Protein AF-A0A2M7SVN0-F1 (afdb_monomer)

Sequence (39 aa):
MAYENVIVEKEGNIGIITLNRPPANSVNWALLEDLEKAL

Mean predicted aligned error: 4.14 Å

Foldseek 3Di:
DDQPQWDWDDDPPDIDIHGDDPPPSDDDPSNVVSVVVRD

Structure (mmCIF, N/CA/C/O backbone):
data_AF-A0A2M7SVN0-F1
#
_entry.id   AF-A0A2M7SVN0-F1
#
loop_
_atom_site.group_PDB
_atom_site.id
_atom_site.type_symbol
_atom_site.label_atom_id
_atom_site.label_alt_id
_atom_site.label_comp_id
_atom_site.label_asym_id
_atom_site.label_entity_id
_atom_site.label_seq_id
_atom_site.pdbx_PDB_ins_code
_atom_site.Cartn_x
_atom_site.Cartn_y
_atom_site.Cartn_z
_atom_site.occupancy
_atom_site.B_iso_or_equiv
_atom_site.auth_seq_id
_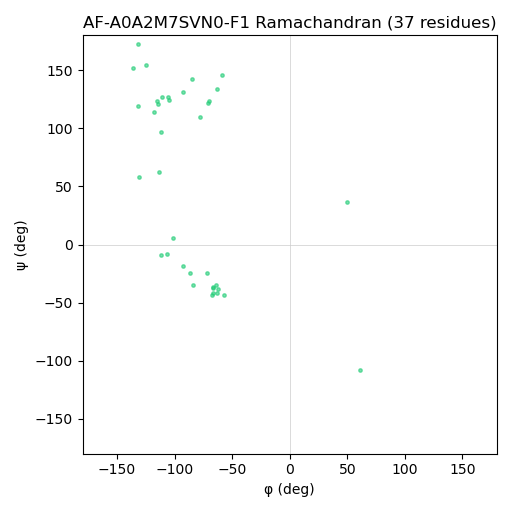atom_site.auth_comp_id
_atom_site.auth_asym_id
_atom_site.auth_atom_id
_atom_site.pdbx_PDB_model_num
ATOM 1 N N . MET A 1 1 ? 6.064 -8.632 9.431 1.00 58.47 1 MET A N 1
ATOM 2 C CA . MET A 1 1 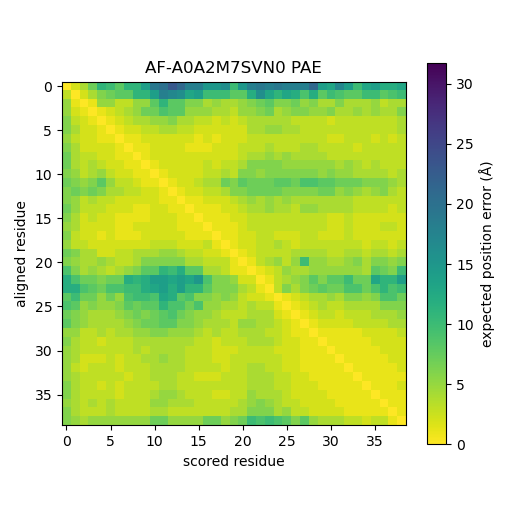? 6.367 -8.993 8.032 1.00 58.47 1 MET A CA 1
ATOM 3 C C . MET A 1 1 ? 7.258 -7.890 7.505 1.00 58.47 1 MET A C 1
ATOM 5 O O . MET A 1 1 ? 6.915 -6.735 7.711 1.00 58.47 1 MET A O 1
ATOM 9 N N . ALA A 1 2 ? 8.446 -8.215 6.999 1.00 68.75 2 ALA A N 1
ATOM 10 C CA . ALA A 1 2 ? 9.319 -7.199 6.421 1.00 68.75 2 ALA A CA 1
ATOM 11 C C . ALA A 1 2 ? 8.781 -6.889 5.023 1.00 68.75 2 ALA A C 1
ATOM 13 O O . ALA A 1 2 ? 8.812 -7.763 4.160 1.00 68.75 2 ALA A O 1
ATOM 14 N N . TYR A 1 3 ? 8.212 -5.702 4.843 1.00 82.00 3 TYR A N 1
ATOM 15 C CA . TYR A 1 3 ? 7.829 -5.218 3.524 1.00 82.00 3 TYR A CA 1
ATOM 16 C C . TYR A 1 3 ? 9.049 -4.569 2.879 1.00 82.00 3 TYR A C 1
ATOM 18 O O . TYR A 1 3 ? 9.853 -3.931 3.560 1.00 82.00 3 TYR A O 1
ATOM 26 N N . GLU A 1 4 ? 9.209 -4.761 1.576 1.00 81.12 4 GLU A N 1
ATOM 27 C CA . GLU A 1 4 ? 10.377 -4.253 0.857 1.00 81.12 4 GLU A CA 1
ATOM 28 C C . GLU A 1 4 ? 10.170 -2.788 0.454 1.00 81.12 4 GLU A C 1
ATOM 30 O O . GLU A 1 4 ? 11.102 -1.987 0.496 1.00 81.12 4 GLU A O 1
ATOM 35 N N . ASN A 1 5 ? 8.927 -2.424 0.118 1.00 84.88 5 ASN A N 1
ATOM 36 C CA . ASN A 1 5 ? 8.597 -1.119 -0.456 1.00 84.88 5 ASN A CA 1
ATOM 37 C C . ASN A 1 5 ? 7.874 -0.170 0.511 1.00 84.88 5 ASN A C 1
ATOM 39 O O . ASN A 1 5 ? 7.682 1.005 0.181 1.00 84.88 5 ASN A O 1
ATOM 43 N N . VAL A 1 6 ? 7.462 -0.650 1.688 1.00 87.44 6 VAL A N 1
ATOM 44 C CA . VAL A 1 6 ? 6.755 0.148 2.700 1.00 87.44 6 VAL A CA 1
ATOM 45 C C . VAL A 1 6 ? 7.310 -0.114 4.099 1.00 87.44 6 VAL A C 1
ATOM 47 O O . VAL A 1 6 ? 7.815 -1.188 4.400 1.00 87.44 6 VAL A O 1
ATOM 50 N N . ILE A 1 7 ? 7.215 0.878 4.971 1.00 89.75 7 ILE A N 1
ATOM 51 C CA . ILE A 1 7 ? 7.492 0.764 6.402 1.00 89.75 7 ILE A CA 1
ATOM 52 C C . ILE A 1 7 ? 6.149 0.904 7.109 1.00 89.75 7 ILE A C 1
ATOM 54 O O . ILE A 1 7 ? 5.414 1.853 6.845 1.00 89.75 7 ILE A O 1
ATOM 58 N N . VAL A 1 8 ? 5.820 -0.054 7.973 1.00 90.06 8 VAL A N 1
ATOM 59 C CA . VAL A 1 8 ? 4.555 -0.074 8.713 1.00 90.06 8 VAL A CA 1
ATOM 60 C C . VAL A 1 8 ? 4.848 0.089 10.192 1.00 90.06 8 VAL A C 1
ATOM 62 O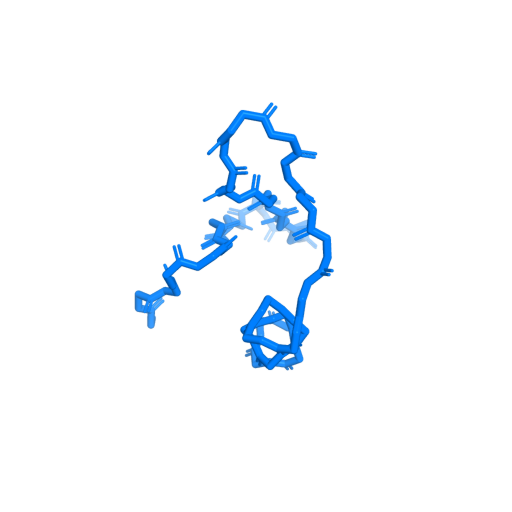 O . VAL A 1 8 ? 5.541 -0.732 10.793 1.00 90.06 8 VAL A O 1
ATOM 65 N N . GLU A 1 9 ? 4.286 1.138 10.770 1.00 91.31 9 GLU A N 1
ATOM 66 C CA . GLU A 1 9 ? 4.414 1.497 12.173 1.00 91.31 9 GLU A CA 1
ATOM 67 C C . GLU A 1 9 ? 3.024 1.622 12.799 1.00 91.31 9 GLU A C 1
ATOM 69 O O . GLU A 1 9 ? 2.022 1.864 12.122 1.00 91.31 9 GLU A O 1
ATOM 74 N N . LYS A 1 10 ? 2.944 1.427 14.115 1.00 91.44 10 LYS A N 1
ATOM 75 C CA . LYS A 1 10 ? 1.699 1.573 14.866 1.00 91.44 10 LYS A CA 1
ATOM 76 C C . LYS A 1 10 ? 1.945 2.432 16.093 1.00 91.44 10 LYS A C 1
ATOM 78 O O . LYS A 1 10 ? 2.692 2.038 16.986 1.00 91.44 10 LYS A O 1
ATOM 83 N N . GLU A 1 11 ? 1.246 3.554 16.162 1.00 92.19 11 GLU A N 1
ATOM 84 C CA . GLU A 1 11 ? 1.255 4.460 17.305 1.00 92.19 11 GLU A CA 1
ATOM 85 C C . GLU A 1 11 ? -0.115 4.432 17.987 1.00 92.19 11 GLU A C 1
ATOM 87 O O . GLU A 1 11 ? -1.084 5.063 17.559 1.00 92.19 11 GLU A O 1
ATOM 92 N N . GLY A 1 12 ? -0.224 3.631 19.051 1.00 92.50 12 GLY A N 1
ATOM 93 C CA . GLY A 1 12 ? -1.484 3.423 19.765 1.00 92.50 12 GLY A CA 1
ATOM 94 C C . GLY A 1 12 ? -2.562 2.821 18.859 1.00 92.50 12 GLY A C 1
ATOM 95 O O . GLY A 1 12 ? -2.492 1.645 18.503 1.00 92.50 12 GLY A O 1
ATOM 96 N N . ASN A 1 13 ? -3.555 3.635 18.493 1.00 93.38 13 ASN A N 1
ATOM 97 C CA . ASN A 1 13 ? -4.667 3.247 17.615 1.00 93.38 13 ASN A CA 1
ATOM 98 C C . ASN A 1 13 ? -4.505 3.748 16.169 1.00 93.38 13 ASN A C 1
ATOM 100 O O . ASN A 1 13 ? -5.423 3.586 15.370 1.00 93.38 13 ASN A O 1
ATOM 104 N N . ILE A 1 14 ? -3.366 4.359 15.835 1.00 92.12 14 ILE A N 1
ATOM 105 C CA . ILE A 1 14 ? -3.068 4.882 14.502 1.00 92.12 14 ILE A CA 1
ATOM 106 C C . ILE A 1 14 ? -2.058 3.949 13.828 1.00 92.12 14 ILE A C 1
ATOM 108 O O . ILE A 1 14 ? -1.013 3.641 14.400 1.00 92.12 14 ILE A O 1
ATOM 112 N N . GLY A 1 15 ? -2.379 3.487 12.619 1.00 91.88 15 GLY A N 1
ATOM 113 C CA . GLY A 1 15 ? -1.429 2.816 11.731 1.00 91.88 15 GLY A CA 1
ATOM 114 C C . GLY A 1 15 ? -0.785 3.835 10.797 1.00 91.88 15 GLY A C 1
ATOM 115 O O . GLY A 1 15 ? -1.490 4.641 10.191 1.00 91.88 15 GLY A O 1
ATOM 116 N N . ILE A 1 16 ? 0.540 3.808 10.690 1.00 91.94 16 ILE A N 1
ATOM 117 C CA . ILE A 1 16 ? 1.326 4.679 9.815 1.00 91.94 16 ILE A CA 1
ATOM 118 C C . ILE A 1 16 ? 2.006 3.790 8.778 1.00 91.94 16 ILE A C 1
ATOM 120 O O . ILE A 1 16 ? 2.729 2.860 9.129 1.00 91.94 16 ILE A O 1
ATOM 124 N N . ILE A 1 17 ? 1.763 4.070 7.498 1.00 91.19 17 ILE A N 1
ATOM 125 C CA . ILE A 1 17 ? 2.398 3.366 6.382 1.00 91.19 17 ILE A CA 1
ATOM 126 C C . ILE A 1 17 ? 3.216 4.382 5.588 1.00 91.19 17 ILE 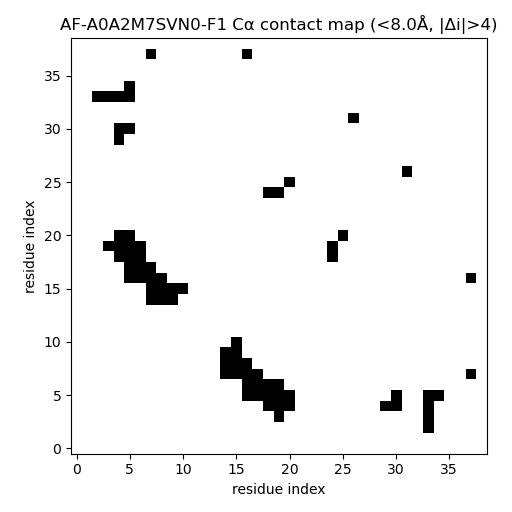A C 1
ATOM 128 O O . ILE A 1 17 ? 2.666 5.288 4.963 1.00 91.19 17 ILE A O 1
ATOM 132 N N . THR A 1 18 ? 4.535 4.219 5.606 1.00 90.75 18 THR A N 1
ATOM 133 C CA . THR A 1 18 ? 5.490 5.090 4.918 1.00 90.75 18 THR A CA 1
ATOM 134 C C . THR A 1 18 ? 6.017 4.388 3.672 1.00 90.75 18 THR A C 1
ATOM 136 O O . THR A 1 18 ? 6.571 3.296 3.757 1.00 90.75 18 THR A O 1
ATOM 139 N N . LEU A 1 19 ? 5.881 5.010 2.498 1.00 89.62 19 LEU A N 1
ATOM 140 C CA . LEU A 1 19 ? 6.463 4.480 1.261 1.00 89.62 19 LEU A CA 1
ATOM 141 C C . LEU A 1 19 ? 7.990 4.627 1.302 1.00 89.62 19 LEU A C 1
ATOM 143 O O . LEU A 1 19 ? 8.499 5.740 1.430 1.00 89.62 19 LEU A O 1
ATOM 147 N N . ASN A 1 20 ? 8.718 3.519 1.171 1.00 85.75 20 ASN A N 1
ATOM 148 C CA . ASN A 1 20 ? 10.174 3.473 1.305 1.00 85.75 20 ASN A CA 1
ATOM 149 C C . ASN A 1 20 ? 10.847 3.130 -0.032 1.00 85.75 20 ASN A C 1
ATOM 151 O O . ASN A 1 20 ? 11.498 2.098 -0.176 1.00 85.75 20 ASN A O 1
ATOM 155 N N . ARG A 1 21 ? 10.663 3.992 -1.039 1.00 82.12 21 ARG A N 1
ATOM 156 C CA . ARG A 1 21 ? 11.210 3.805 -2.395 1.00 82.12 21 ARG A CA 1
ATOM 157 C C . ARG A 1 21 ? 11.933 5.053 -2.935 1.00 82.12 21 ARG A C 1
ATOM 159 O O . ARG A 1 21 ? 11.570 5.580 -3.997 1.00 82.12 21 ARG A O 1
ATOM 166 N N . PRO A 1 22 ? 12.968 5.559 -2.241 1.00 84.38 22 PRO A N 1
ATOM 167 C CA . PRO A 1 22 ? 13.766 6.669 -2.755 1.00 84.38 22 PRO A CA 1
ATOM 168 C C . PRO A 1 22 ? 14.406 6.306 -4.112 1.00 84.38 22 PRO A C 1
ATOM 170 O O . PRO A 1 22 ? 14.757 5.144 -4.328 1.00 84.38 22 PRO A O 1
ATOM 173 N N . PRO A 1 23 ? 14.560 7.265 -5.051 1.00 79.38 23 PRO A N 1
ATOM 174 C CA . PRO A 1 23 ? 14.447 8.719 -4.868 1.00 79.38 23 PRO A CA 1
ATOM 175 C C . PRO A 1 23 ? 13.059 9.332 -5.134 1.00 79.38 23 PRO A C 1
ATOM 177 O O . PRO A 1 23 ? 12.817 10.454 -4.704 1.00 79.38 23 PRO A O 1
ATOM 180 N N . ALA A 1 24 ? 12.156 8.646 -5.840 1.00 80.75 24 ALA A N 1
ATOM 181 C CA . ALA A 1 24 ? 10.889 9.236 -6.296 1.00 80.75 24 ALA A CA 1
ATOM 182 C C . ALA A 1 24 ? 9.635 8.654 -5.622 1.00 80.75 24 ALA A C 1
ATOM 184 O O . ALA A 1 24 ? 8.545 9.173 -5.842 1.00 80.75 24 ALA A O 1
ATOM 185 N N . ASN A 1 25 ? 9.762 7.572 -4.839 1.00 80.44 25 ASN A N 1
ATOM 186 C CA . ASN A 1 25 ? 8.636 6.820 -4.270 1.00 80.44 25 ASN A CA 1
ATOM 187 C C . ASN A 1 25 ? 7.580 6.448 -5.326 1.00 80.44 25 ASN A C 1
ATOM 189 O O . ASN A 1 25 ? 6.379 6.484 -5.071 1.00 80.44 25 ASN A O 1
ATOM 193 N N . SER A 1 26 ? 8.025 6.121 -6.545 1.00 85.56 26 SER A N 1
ATOM 194 C CA . SER A 1 26 ? 7.113 5.830 -7.652 1.00 85.56 26 SER A CA 1
ATOM 195 C C . SER A 1 26 ? 6.262 4.604 -7.344 1.00 85.56 26 SER A C 1
ATOM 197 O O . SER A 1 26 ? 6.795 3.565 -6.947 1.00 85.56 26 SER A O 1
ATOM 199 N N . VAL A 1 27 ? 4.961 4.724 -7.595 1.00 84.88 27 VAL A N 1
ATOM 200 C CA . VAL A 1 27 ? 4.005 3.630 -7.431 1.00 84.88 27 VAL A CA 1
ATOM 201 C C . VAL A 1 27 ? 4.257 2.587 -8.513 1.00 84.88 27 VAL A C 1
ATOM 203 O O . VAL A 1 27 ? 4.244 2.888 -9.706 1.00 84.88 27 VAL A O 1
ATOM 206 N N . ASN A 1 28 ? 4.497 1.352 -8.091 1.00 87.06 28 ASN A N 1
ATOM 207 C CA . ASN A 1 28 ? 4.574 0.194 -8.965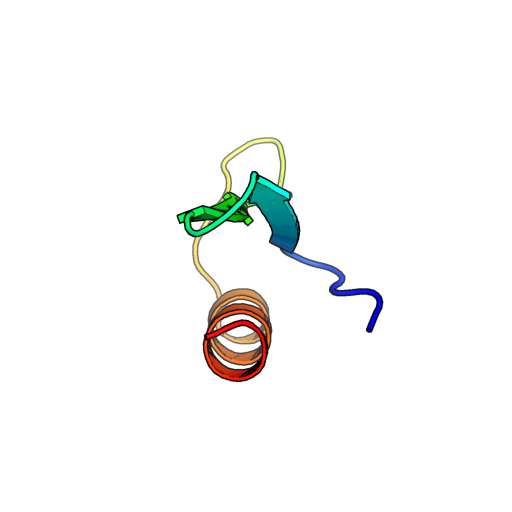 1.00 87.06 28 ASN A CA 1
ATOM 208 C C . ASN A 1 28 ? 3.721 -0.941 -8.396 1.00 87.06 28 ASN A C 1
ATOM 210 O O . ASN A 1 28 ? 3.224 -0.863 -7.275 1.00 87.06 28 ASN A O 1
ATOM 214 N N . TRP A 1 29 ? 3.586 -2.012 -9.173 1.00 89.75 29 TRP A N 1
ATOM 215 C CA . TRP A 1 29 ? 2.793 -3.168 -8.772 1.00 89.75 29 TRP A CA 1
ATOM 216 C C . TRP A 1 29 ? 3.257 -3.786 -7.442 1.00 89.75 29 TRP A C 1
ATOM 218 O O . TRP A 1 29 ? 2.437 -4.029 -6.569 1.00 89.75 29 TRP A O 1
ATOM 228 N N . ALA A 1 30 ? 4.570 -3.939 -7.237 1.00 87.19 30 ALA A N 1
ATOM 229 C CA . ALA A 1 30 ? 5.113 -4.498 -5.994 1.00 87.19 30 ALA A CA 1
ATOM 230 C C . ALA A 1 30 ? 4.777 -3.648 -4.752 1.00 87.19 30 ALA A C 1
ATOM 232 O O . ALA A 1 30 ? 4.451 -4.188 -3.702 1.00 87.19 30 ALA A O 1
ATOM 233 N N . LEU A 1 31 ? 4.800 -2.317 -4.876 1.00 88.50 31 LEU A N 1
ATOM 234 C CA . LEU A 1 31 ? 4.398 -1.410 -3.802 1.00 88.50 31 LEU A CA 1
ATOM 235 C C . LEU A 1 31 ? 2.900 -1.514 -3.502 1.00 88.50 31 LEU A C 1
ATOM 237 O O . LEU A 1 31 ? 2.520 -1.434 -2.340 1.00 88.50 31 LEU A O 1
ATOM 241 N N . LEU A 1 32 ? 2.057 -1.703 -4.522 1.00 89.69 32 LEU A N 1
ATOM 242 C CA . LEU A 1 32 ? 0.621 -1.920 -4.323 1.00 89.69 32 LEU A CA 1
ATOM 243 C C . LEU A 1 32 ? 0.344 -3.250 -3.615 1.00 89.69 32 LEU A C 1
ATOM 245 O O . LEU A 1 32 ? -0.464 -3.271 -2.693 1.00 89.69 32 LEU A O 1
ATOM 249 N N . GLU A 1 33 ? 1.045 -4.327 -3.978 1.00 91.56 33 GLU A N 1
ATOM 250 C CA . GLU A 1 33 ? 0.933 -5.613 -3.276 1.00 91.56 33 GLU A CA 1
ATOM 251 C C . GLU A 1 33 ? 1.389 -5.522 -1.814 1.00 91.56 33 GLU A C 1
ATOM 253 O O . GLU A 1 33 ? 0.763 -6.106 -0.930 1.00 91.56 33 GLU A O 1
ATOM 258 N N . ASP A 1 34 ? 2.485 -4.810 -1.546 1.00 87.31 34 ASP A N 1
ATOM 259 C CA . ASP A 1 34 ? 2.969 -4.595 -0.180 1.00 87.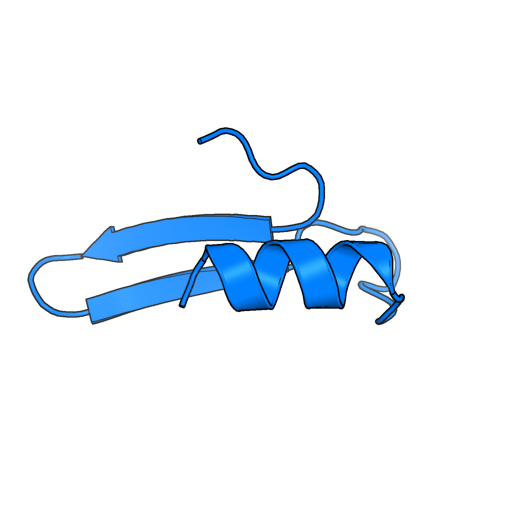31 34 ASP A CA 1
ATOM 260 C C . ASP A 1 34 ? 1.999 -3.722 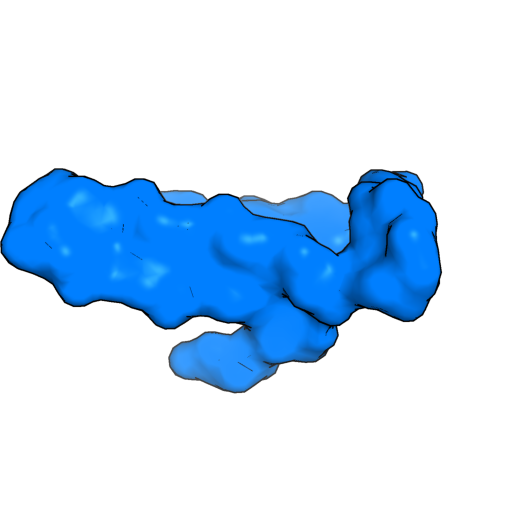0.629 1.00 87.31 34 ASP A C 1
ATOM 262 O O . ASP A 1 34 ? 1.782 -3.980 1.812 1.00 87.31 34 ASP A O 1
ATOM 266 N N . LEU A 1 35 ? 1.377 -2.725 -0.008 1.00 88.25 35 LEU A N 1
ATOM 267 C CA . LEU A 1 35 ? 0.372 -1.867 0.615 1.00 88.25 35 LEU A CA 1
ATOM 268 C C . LEU A 1 35 ? -0.911 -2.640 0.944 1.00 88.25 35 LEU A C 1
ATOM 270 O O . LEU A 1 35 ? -1.437 -2.488 2.040 1.00 88.25 35 LEU A O 1
ATOM 274 N N . GLU A 1 36 ? -1.395 -3.489 0.036 1.00 89.88 36 GLU A N 1
ATOM 275 C CA . GLU A 1 36 ? -2.593 -4.309 0.260 1.00 89.88 36 GLU A CA 1
ATOM 276 C C . GLU A 1 36 ? -2.396 -5.317 1.399 1.00 89.88 36 GLU A C 1
ATOM 278 O O . GLU A 1 36 ? -3.316 -5.554 2.171 1.00 89.88 36 GLU A O 1
ATOM 283 N N . LYS A 1 37 ? -1.186 -5.866 1.558 1.00 87.62 37 LYS A N 1
ATOM 284 C CA . LYS A 1 37 ? -0.845 -6.739 2.697 1.00 87.62 37 LYS A CA 1
ATOM 285 C C . LYS A 1 37 ? -0.709 -5.981 4.023 1.00 87.62 37 LYS A C 1
ATOM 287 O O . LYS A 1 37 ? -0.791 -6.605 5.079 1.00 87.62 37 LYS A O 1
ATOM 292 N N . ALA A 1 38 ? -0.399 -4.686 3.965 1.00 85.94 38 ALA A N 1
ATOM 293 C CA . ALA A 1 38 ? -0.157 -3.843 5.132 1.00 85.94 38 ALA A CA 1
ATOM 294 C C . ALA A 1 38 ? -1.432 -3.212 5.717 1.00 85.94 38 ALA A C 1
ATOM 296 O O . ALA A 1 38 ? -1.420 -2.852 6.898 1.00 85.94 38 ALA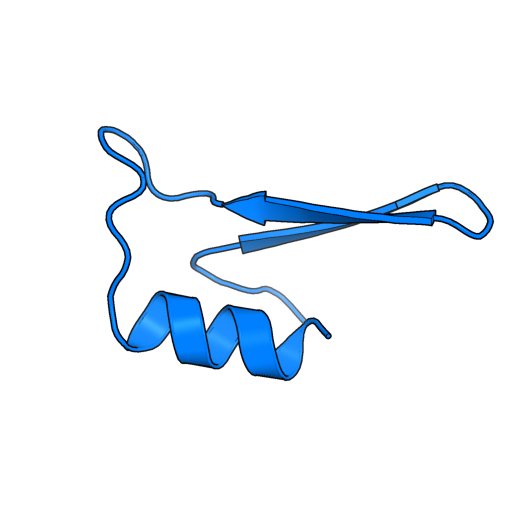 A O 1
ATOM 297 N N . LEU A 1 39 ? -2.479 -3.058 4.899 1.00 84.00 39 LEU A N 1
ATOM 298 C CA . LEU A 1 39 ? -3.828 -2.644 5.307 1.00 84.00 39 LEU A CA 1
ATOM 299 C C . LEU A 1 39 ? -4.546 -3.753 6.089 1.00 84.00 39 LEU A C 1
ATOM 301 O O . LEU A 1 39 ? -5.263 -3.391 7.051 1.00 84.00 39 LEU A O 1
#

Solvent-accessible surface area (backbone atoms only — not comparable to full-atom values): 2616 Å² total; per-residue (Å²): 132,90,53,85,43,43,46,81,48,72,61,92,92,43,79,47,77,44,78,54,39,85,94,77,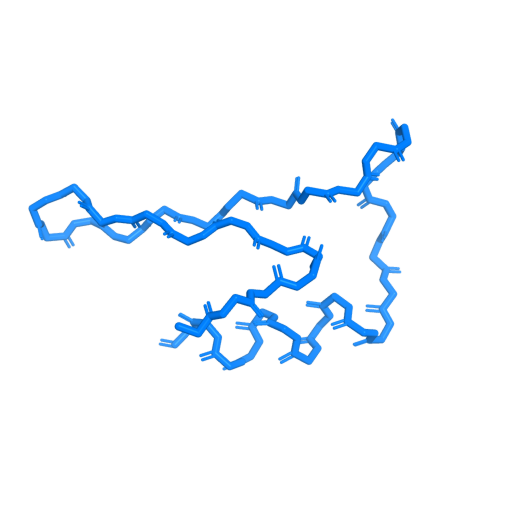54,72,88,46,70,70,43,51,56,47,49,64,75,70,107

pLDDT: mean 86.43, std 6.61, range [58.47, 93.38]

Secondary structure (DSSP, 8-state):
---SSEEEEEETTEEEEEE--TTT----HHHHHHHHHH-

Radius of gyration: 10.19 Å; Cα contacts (8 Å, |Δi|>4): 37; chains: 1; bounding box: 19×18×29 Å

Nearest PDB structures (foldseek):
  6dnh-assembly1_A  TM=5.532E-01  e=9.270E+00  Homo sapiens
  2xbb-assembly2_B  TM=4.523E-01  e=8.013E+00  Homo sapiens
  4bbn-assembly1_A  TM=4.469E-01  e=7.450E+00  Homo sapiens